Protein AF-A0A450YN34-F1 (afdb_monomer)

pLDDT: mean 85.98, std 14.17, range [35.97, 96.69]

Solvent-accessible surface area (backbone atoms only — not comparable to full-atom values): 6717 Å² total; per-residue (Å²): 133,88,78,84,73,96,64,97,79,49,73,40,57,53,44,74,77,40,44,70,66,50,45,75,78,42,55,91,76,58,47,71,70,57,53,51,47,52,54,32,40,62,23,44,50,29,54,90,60,60,29,59,49,78,47,57,43,90,94,40,71,85,54,68,47,78,46,44,32,71,52,76,33,77,82,32,66,71,46,28,48,54,53,52,53,51,55,50,52,53,51,48,54,53,52,51,52,52,51,53,50,53,48,52,56,51,54,67,71,65,60,81,130

InterPro domains:
  IPR026889 Transposase zinc-binding domain [PF14319] (14-102)

Mean predicted aligned error: 9.46 Å

Radius of gyration: 23.64 Å; Cα contacts (8 Å, |Δi|>4): 87; chains: 1; bounding box: 50×32×78 Å

Sequence (113 aa):
METIRKGHFTLKRIFEENWERFVSSHRSDITFSAAYNVWKVMNCREPNGLGYTTFACPDHPDQITHIPRSCKSRFCPVCANLFISRSALQMIQVLTALYYRKIMVHWSGAKPR

Nearest PDB structures (foldseek):
  6afy-assembly1_B  TM=2.301E-01  e=3.204E+00  Vigna radiata var. radiata
  6afz-assembly1_B  TM=2.312E-01  e=3.905E+00  Vigna radiata var. radiata

Organism: NCBI:txid2126332

Foldseek 3Di:
DDDDDDDPDFLLVVCVVCVVVVCVVQVVPDDPVNVVLNQLLVCAFPCVRQHWDWDADPVGNVDIDTGRHGSCHCPGPVNVVVVVVVVVVVVVVVVVVVVVVVVVVVVVVPDDD

Structure (mmCIF, N/CA/C/O backbone):
data_AF-A0A450YN34-F1
#
_entry.id   AF-A0A450YN34-F1
#
loop_
_atom_site.group_PDB
_atom_site.id
_atom_site.type_symbol
_atom_site.label_atom_id
_atom_site.label_alt_id
_atom_site.label_comp_id
_atom_site.label_asym_id
_atom_site.label_entity_id
_atom_site.label_seq_id
_atom_site.pdbx_PDB_ins_code
_atom_site.Cartn_x
_atom_site.Cartn_y
_atom_site.Cartn_z
_atom_site.occupancy
_atom_site.B_iso_or_equiv
_atom_site.auth_seq_id
_atom_site.auth_comp_id
_atom_site.auth_asym_id
_atom_site.auth_atom_id
_atom_site.pdbx_PDB_model_num
ATOM 1 N N . MET A 1 1 ? 13.265 20.146 -18.482 1.00 35.97 1 MET A N 1
ATOM 2 C CA . MET A 1 1 ? 12.994 19.821 -17.066 1.00 35.97 1 MET A CA 1
ATOM 3 C C . MET A 1 1 ? 11.593 20.306 -16.752 1.00 35.97 1 MET A C 1
ATOM 5 O O . MET A 1 1 ? 11.380 21.511 -16.741 1.00 35.97 1 MET A O 1
ATOM 9 N N . GLU A 1 2 ? 10.631 19.398 -16.609 1.00 47.44 2 GLU A N 1
ATOM 10 C CA . GLU A 1 2 ? 9.263 19.775 -16.243 1.00 47.44 2 GLU A CA 1
ATOM 11 C C . GLU A 1 2 ? 9.232 20.235 -14.783 1.00 47.44 2 GLU A C 1
ATOM 13 O O . GLU A 1 2 ? 9.730 19.564 -13.878 1.00 47.44 2 GLU A O 1
ATOM 18 N N . THR A 1 3 ? 8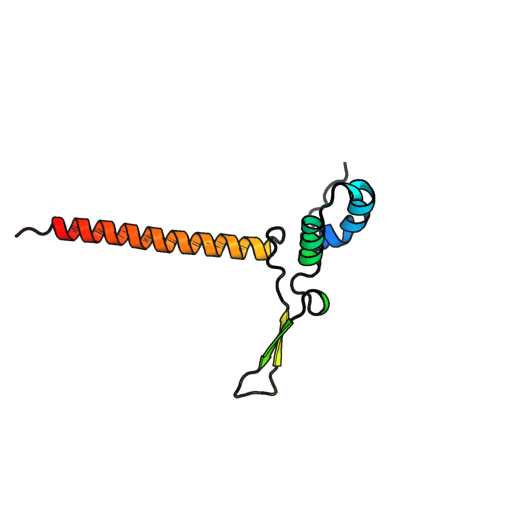.696 21.431 -14.566 1.00 49.03 3 THR A N 1
ATOM 19 C CA . THR A 1 3 ? 8.535 22.039 -13.252 1.00 49.03 3 THR A CA 1
ATOM 20 C C . THR A 1 3 ? 7.445 21.297 -12.482 1.00 49.03 3 THR A C 1
ATOM 22 O O . THR A 1 3 ? 6.274 21.304 -12.860 1.00 49.03 3 THR A O 1
ATOM 25 N N . ILE A 1 4 ? 7.821 20.647 -11.377 1.00 58.97 4 ILE A N 1
ATOM 26 C CA . ILE A 1 4 ? 6.876 19.970 -10.482 1.00 58.97 4 ILE A CA 1
ATOM 27 C C . ILE A 1 4 ? 5.974 21.041 -9.850 1.00 58.97 4 ILE A C 1
ATOM 29 O O . ILE A 1 4 ? 6.367 21.744 -8.917 1.00 58.97 4 ILE A O 1
ATOM 33 N N . ARG A 1 5 ? 4.757 21.199 -10.379 1.00 56.97 5 ARG A N 1
ATOM 34 C CA . ARG A 1 5 ? 3.715 22.059 -9.799 1.00 56.97 5 ARG A CA 1
ATOM 35 C C . ARG A 1 5 ? 3.417 21.587 -8.374 1.00 56.97 5 ARG A C 1
ATOM 37 O O . ARG A 1 5 ? 3.111 20.419 -8.199 1.00 56.97 5 ARG A O 1
ATOM 44 N N . LYS A 1 6 ? 3.461 22.458 -7.358 1.00 54.09 6 LYS A N 1
ATOM 45 C CA . LYS A 1 6 ? 3.080 22.119 -5.968 1.00 54.09 6 LYS A CA 1
ATOM 46 C C . LYS A 1 6 ? 1.579 21.792 -5.876 1.00 54.09 6 LYS A C 1
ATOM 48 O O . LYS A 1 6 ? 0.762 22.680 -5.667 1.00 54.09 6 LYS A O 1
ATOM 53 N N . GLY A 1 7 ? 1.224 20.521 -6.034 1.00 63.97 7 GLY A N 1
ATOM 54 C CA . GLY A 1 7 ? -0.085 19.959 -5.696 1.00 63.97 7 GLY A CA 1
ATOM 55 C C . GLY A 1 7 ? 0.018 18.944 -4.554 1.00 63.97 7 GLY A C 1
ATOM 56 O O . GLY A 1 7 ? 1.111 18.524 -4.180 1.00 63.97 7 GLY A O 1
ATOM 57 N N . HIS A 1 8 ? -1.120 18.516 -4.001 1.00 67.81 8 HIS A N 1
ATOM 58 C CA . HIS A 1 8 ? -1.161 17.367 -3.092 1.00 67.81 8 HIS A CA 1
ATOM 59 C C . HIS A 1 8 ? -0.936 16.089 -3.916 1.00 67.81 8 HIS A C 1
ATOM 61 O O . HIS A 1 8 ? -1.852 15.612 -4.589 1.00 67.81 8 HIS A O 1
ATOM 67 N N . PHE A 1 9 ? 0.298 15.581 -3.936 1.00 79.50 9 PHE A N 1
ATOM 68 C CA . PHE A 1 9 ? 0.645 14.327 -4.607 1.00 79.50 9 PHE A CA 1
ATOM 69 C C . PHE A 1 9 ? 0.592 13.177 -3.611 1.00 79.50 9 PHE A C 1
ATOM 71 O O . PHE A 1 9 ? 1.201 13.234 -2.544 1.00 79.50 9 PHE A O 1
ATOM 78 N N . THR A 1 10 ? -0.105 12.107 -3.979 1.00 87.69 10 THR A N 1
ATOM 79 C CA . THR A 1 10 ? 0.003 10.824 -3.288 1.00 87.69 10 THR A CA 1
ATOM 80 C C . THR A 1 10 ? 0.844 9.887 -4.139 1.00 87.69 10 THR A C 1
ATOM 82 O O . THR A 1 10 ? 0.818 9.954 -5.367 1.00 87.69 10 THR A O 1
ATOM 85 N N . LEU A 1 11 ? 1.574 8.974 -3.497 1.00 89.75 11 LEU A N 1
ATOM 86 C CA . LEU A 1 11 ? 2.330 7.961 -4.234 1.00 89.75 11 LEU A CA 1
ATOM 87 C C . LEU A 1 11 ? 1.410 7.072 -5.088 1.00 89.75 11 LEU A C 1
ATOM 89 O O . LEU A 1 11 ? 1.794 6.650 -6.171 1.00 89.75 11 LEU A O 1
ATOM 93 N N . LYS A 1 12 ? 0.177 6.842 -4.615 1.00 91.44 12 LYS A N 1
ATOM 94 C CA . LYS A 1 12 ? -0.878 6.173 -5.378 1.00 91.44 12 LYS A CA 1
ATOM 95 C C . LYS A 1 12 ? -1.112 6.875 -6.721 1.00 91.44 12 LYS A C 1
ATOM 97 O O . LYS A 1 12 ? -0.949 6.228 -7.746 1.00 91.44 12 LYS A O 1
ATOM 102 N N . ARG A 1 13 ? -1.365 8.191 -6.708 1.00 91.75 13 ARG A N 1
ATOM 103 C CA . ARG A 1 13 ? -1.598 8.968 -7.933 1.00 91.75 13 ARG A CA 1
ATOM 104 C C . ARG A 1 13 ? -0.393 8.946 -8.875 1.00 91.75 13 ARG A C 1
ATOM 106 O O . ARG A 1 13 ? -0.553 8.766 -10.072 1.00 91.75 13 ARG A O 1
ATOM 113 N N . ILE A 1 14 ? 0.820 9.070 -8.330 1.00 93.25 14 ILE A N 1
ATOM 114 C CA . ILE A 1 14 ? 2.052 9.005 -9.132 1.00 93.25 14 ILE A CA 1
ATOM 115 C C . ILE A 1 14 ? 2.148 7.665 -9.871 1.00 93.25 14 ILE A C 1
ATOM 117 O O . ILE A 1 14 ? 2.476 7.652 -11.056 1.00 93.25 14 ILE A O 1
ATOM 121 N N . PHE A 1 15 ? 1.857 6.545 -9.203 1.00 94.12 15 PHE A N 1
ATOM 122 C CA . PHE A 1 15 ? 1.859 5.244 -9.868 1.00 94.12 15 PHE A CA 1
ATOM 123 C C . PHE A 1 15 ? 0.722 5.113 -10.884 1.00 94.12 15 PHE A C 1
ATOM 125 O O . PHE A 1 15 ? 0.992 4.700 -12.004 1.00 94.12 15 PHE A O 1
ATOM 132 N N . GLU A 1 16 ? -0.501 5.526 -10.554 1.00 93.00 16 GLU A N 1
ATOM 133 C CA . GLU A 1 16 ? -1.636 5.473 -11.489 1.00 93.00 16 GLU A CA 1
ATOM 134 C C . GLU A 1 16 ? -1.358 6.239 -12.792 1.00 93.00 16 GLU A C 1
ATOM 136 O O . GLU A 1 16 ? -1.675 5.752 -13.873 1.00 93.00 16 GLU A O 1
ATOM 141 N N . GLU A 1 17 ? -0.713 7.404 -12.706 1.00 95.06 17 GLU A N 1
ATOM 142 C CA . GLU A 1 17 ? -0.430 8.258 -13.866 1.00 95.06 17 GLU A CA 1
ATOM 143 C C . GLU A 1 17 ? 0.778 7.791 -14.701 1.00 95.06 17 GLU A C 1
ATOM 145 O O . GLU A 1 17 ? 0.848 8.084 -15.893 1.00 95.06 17 GLU A O 1
ATOM 150 N N . ASN A 1 18 ? 1.752 7.095 -14.101 1.00 94.94 18 ASN A N 1
ATOM 151 C CA . ASN A 1 18 ? 3.066 6.886 -14.730 1.00 94.94 18 ASN A CA 1
ATOM 152 C C . ASN A 1 18 ? 3.475 5.414 -14.888 1.00 94.94 18 ASN A C 1
ATOM 154 O O . ASN A 1 18 ? 4.423 5.130 -15.626 1.00 94.94 18 ASN A O 1
ATOM 158 N N . TRP A 1 19 ? 2.809 4.476 -14.207 1.00 95.38 19 TRP A N 1
ATOM 159 C CA . TRP A 1 19 ? 3.267 3.088 -14.113 1.00 95.38 19 TRP A CA 1
ATOM 160 C C . TRP A 1 19 ? 3.330 2.382 -15.468 1.00 95.38 19 TRP A C 1
ATOM 162 O O . TRP A 1 19 ? 4.363 1.805 -15.793 1.00 95.38 19 TRP A O 1
ATOM 172 N N . GLU A 1 20 ? 2.293 2.495 -16.297 1.00 95.81 20 GLU A N 1
ATOM 173 C CA . GLU A 1 20 ? 2.267 1.852 -17.621 1.00 95.81 20 GLU A CA 1
ATOM 174 C C . GLU A 1 20 ? 3.395 2.356 -18.531 1.00 95.81 20 GLU A C 1
ATOM 176 O O . GLU A 1 20 ? 4.113 1.571 -19.157 1.00 95.81 20 GLU A O 1
ATOM 181 N N . ARG A 1 21 ? 3.635 3.675 -18.534 1.00 96.69 21 ARG A N 1
ATOM 182 C CA . ARG A 1 21 ? 4.757 4.271 -19.269 1.00 96.69 21 ARG A CA 1
ATOM 183 C C . ARG A 1 21 ? 6.090 3.733 -18.753 1.00 96.69 21 ARG A C 1
ATOM 185 O O . ARG A 1 21 ? 6.942 3.357 -19.555 1.00 96.69 21 ARG A O 1
ATOM 192 N N . PHE A 1 22 ? 6.267 3.658 -17.437 1.00 95.12 22 PHE A N 1
ATOM 193 C CA . PHE A 1 22 ? 7.487 3.133 -16.828 1.00 95.12 22 PHE A CA 1
ATOM 194 C C . PHE A 1 22 ? 7.733 1.661 -17.196 1.00 95.12 22 PHE A C 1
ATOM 196 O O . PHE A 1 22 ? 8.840 1.319 -17.619 1.00 95.12 22 PHE A O 1
ATOM 203 N N . VAL A 1 23 ? 6.698 0.816 -17.111 1.00 95.94 23 VAL A N 1
ATOM 204 C CA . VAL A 1 23 ? 6.755 -0.610 -17.475 1.00 95.94 23 VAL A CA 1
ATOM 205 C C . VAL A 1 23 ? 7.115 -0.789 -18.945 1.00 95.94 23 VAL A C 1
ATOM 207 O O . VAL A 1 23 ? 7.937 -1.648 -19.257 1.00 95.94 23 VAL A O 1
ATOM 210 N N . SER A 1 24 ? 6.568 0.037 -19.842 1.00 95.62 24 SER A N 1
ATOM 211 C CA . SER A 1 24 ? 6.861 -0.056 -21.279 1.00 95.62 24 SER A CA 1
ATOM 212 C C . SER A 1 24 ? 8.350 0.122 -21.608 1.00 95.62 24 SER A C 1
ATOM 214 O O . SER A 1 24 ? 8.849 -0.513 -22.532 1.00 95.62 24 SER A O 1
ATOM 216 N N . SER A 1 25 ? 9.069 0.945 -20.836 1.00 95.75 25 SER A N 1
ATOM 217 C CA . SER A 1 25 ? 10.487 1.249 -21.072 1.00 95.75 25 SER A CA 1
ATOM 218 C C . SER A 1 25 ? 11.460 0.387 -20.256 1.00 95.75 25 SER A C 1
ATOM 220 O O . SER A 1 25 ? 12.621 0.297 -20.632 1.00 95.75 25 SER A O 1
ATOM 222 N N . HIS A 1 26 ? 11.011 -0.252 -19.168 1.00 94.19 26 HIS A N 1
ATOM 223 C CA . HIS A 1 26 ? 11.891 -0.947 -18.206 1.00 94.19 26 HIS A CA 1
ATOM 224 C C . HIS A 1 26 ? 11.419 -2.365 -17.862 1.00 94.19 26 HIS A C 1
ATOM 226 O O . HIS A 1 26 ? 11.723 -2.893 -16.794 1.00 94.19 26 HIS A O 1
ATOM 232 N N . ARG A 1 27 ? 10.626 -2.997 -18.735 1.00 92.31 27 ARG A N 1
ATOM 233 C CA . ARG A 1 27 ? 9.961 -4.276 -18.436 1.00 92.31 27 ARG A CA 1
ATOM 234 C C . ARG A 1 27 ? 10.916 -5.373 -17.950 1.00 92.31 27 ARG A C 1
ATOM 236 O O . ARG A 1 27 ? 10.530 -6.139 -17.072 1.00 92.31 27 ARG A O 1
ATOM 243 N N . SER A 1 28 ? 12.127 -5.453 -18.505 1.00 93.94 28 SER A N 1
ATOM 244 C CA . SER A 1 28 ? 13.155 -6.438 -18.125 1.00 93.94 28 SER A CA 1
ATOM 245 C C . SER A 1 28 ? 13.682 -6.255 -16.704 1.00 93.94 28 SER A C 1
ATOM 247 O O . SER A 1 28 ? 14.100 -7.225 -16.077 1.00 93.94 28 SER A O 1
ATOM 249 N N . ASP A 1 29 ? 13.633 -5.029 -16.189 1.00 94.75 29 ASP A N 1
ATOM 250 C CA . ASP A 1 29 ? 14.267 -4.650 -14.925 1.00 94.75 29 ASP A CA 1
ATOM 251 C C . ASP A 1 29 ? 13.272 -4.733 -13.756 1.00 94.75 29 ASP A C 1
ATOM 253 O O . ASP A 1 29 ? 13.641 -4.705 -12.577 1.00 94.75 29 ASP A O 1
ATOM 257 N N . ILE A 1 30 ? 11.978 -4.853 -14.071 1.00 94.81 30 ILE A N 1
ATOM 258 C CA . ILE A 1 30 ? 10.903 -4.897 -13.087 1.00 94.81 30 ILE A CA 1
ATOM 259 C C . ILE A 1 30 ? 10.684 -6.334 -12.632 1.00 94.81 30 ILE A C 1
ATOM 261 O O . ILE A 1 30 ? 10.069 -7.163 -13.299 1.00 94.81 30 ILE A O 1
ATOM 265 N N . THR A 1 31 ? 11.125 -6.607 -11.410 1.00 95.56 31 THR A N 1
ATOM 266 C CA . THR A 1 31 ? 10.795 -7.859 -10.730 1.00 95.56 31 THR A CA 1
ATOM 267 C C . THR A 1 31 ? 9.304 -7.938 -10.390 1.00 95.56 31 THR A C 1
ATOM 269 O O . THR A 1 31 ? 8.645 -6.929 -10.113 1.00 95.56 31 THR A O 1
ATOM 272 N N . PHE A 1 32 ? 8.777 -9.163 -10.302 1.00 94.19 32 PHE A N 1
ATOM 273 C CA . PHE A 1 32 ? 7.404 -9.405 -9.845 1.00 94.19 32 PHE A CA 1
ATOM 274 C C . PHE A 1 32 ? 7.119 -8.752 -8.485 1.00 94.19 32 PHE A C 1
ATOM 276 O O . PHE A 1 32 ? 6.052 -8.181 -8.277 1.00 94.19 32 PHE A O 1
ATOM 283 N N . SER A 1 33 ? 8.078 -8.792 -7.555 1.00 93.88 33 SER A N 1
ATOM 284 C CA . SER A 1 33 ? 7.904 -8.212 -6.221 1.00 93.88 33 SER A CA 1
ATOM 285 C C . SER A 1 33 ? 7.748 -6.689 -6.274 1.00 93.88 33 SER A C 1
ATOM 287 O O . SER A 1 33 ? 6.916 -6.141 -5.546 1.00 93.88 33 SER A O 1
ATOM 289 N N . ALA A 1 34 ? 8.488 -5.998 -7.144 1.00 93.31 34 ALA A N 1
ATOM 290 C CA . ALA A 1 34 ? 8.338 -4.563 -7.360 1.00 93.31 34 ALA A CA 1
ATOM 291 C C . ALA A 1 34 ? 6.965 -4.244 -7.968 1.00 93.31 34 ALA A C 1
ATOM 293 O O . ALA A 1 34 ? 6.219 -3.449 -7.391 1.00 93.31 34 ALA A O 1
ATOM 294 N N . ALA A 1 35 ? 6.591 -4.936 -9.051 1.00 95.00 35 ALA A N 1
ATOM 295 C CA . ALA A 1 35 ? 5.295 -4.757 -9.707 1.00 95.00 35 ALA A CA 1
ATOM 296 C C . ALA A 1 35 ? 4.120 -5.011 -8.751 1.00 95.00 35 ALA A C 1
ATOM 298 O O . ALA A 1 35 ? 3.200 -4.199 -8.648 1.00 95.00 35 ALA A O 1
ATOM 299 N N . TYR A 1 36 ? 4.184 -6.089 -7.968 1.00 94.81 36 TYR A N 1
ATOM 300 C CA . TYR A 1 36 ? 3.158 -6.415 -6.985 1.00 94.81 36 TYR A CA 1
ATOM 301 C C . TYR A 1 36 ? 3.073 -5.372 -5.863 1.00 94.81 36 TYR A C 1
ATOM 303 O O . TYR A 1 36 ? 1.982 -5.037 -5.399 1.00 94.81 36 TYR A O 1
ATOM 311 N N . ASN A 1 37 ? 4.202 -4.813 -5.417 1.00 94.38 37 ASN A N 1
ATOM 312 C CA . ASN A 1 37 ? 4.177 -3.737 -4.427 1.00 94.38 37 ASN A CA 1
ATOM 313 C C . ASN A 1 37 ? 3.563 -2.449 -4.981 1.00 94.38 37 ASN A C 1
ATOM 315 O O . ASN A 1 37 ? 2.823 -1.799 -4.242 1.00 94.38 37 ASN A O 1
ATOM 319 N N . VAL A 1 38 ? 3.818 -2.106 -6.244 1.00 95.00 38 VAL A N 1
ATOM 320 C CA . VAL A 1 38 ? 3.183 -0.955 -6.902 1.00 95.00 38 VAL A CA 1
ATOM 321 C C . VAL A 1 38 ? 1.679 -1.179 -7.047 1.00 95.00 38 VAL A C 1
ATOM 323 O O . VAL A 1 38 ? 0.897 -0.344 -6.589 1.00 95.00 38 VAL A O 1
ATOM 326 N N . TRP A 1 39 ? 1.261 -2.351 -7.534 1.00 95.38 39 TRP A N 1
ATOM 327 C CA . TRP A 1 39 ? -0.153 -2.734 -7.602 1.00 95.38 39 TRP A CA 1
ATOM 328 C C . TRP A 1 39 ? -0.848 -2.629 -6.237 1.00 95.38 39 TRP A C 1
ATOM 330 O O . TRP A 1 39 ? -1.912 -2.021 -6.115 1.00 95.38 39 TRP A O 1
ATOM 340 N N . LYS A 1 40 ? -0.214 -3.136 -5.174 1.00 95.56 40 LYS A N 1
ATOM 341 C CA . LYS A 1 40 ? -0.716 -3.018 -3.799 1.00 95.56 40 LYS A CA 1
ATOM 342 C C . LYS A 1 40 ? -0.873 -1.564 -3.347 1.00 95.56 40 LYS A C 1
ATOM 344 O O . LYS A 1 40 ? -1.838 -1.259 -2.651 1.00 95.56 40 LYS A O 1
ATOM 349 N N . VAL A 1 41 ? 0.066 -0.677 -3.684 1.00 95.31 41 VAL A N 1
ATOM 350 C CA . VAL A 1 41 ? -0.017 0.753 -3.329 1.00 95.31 41 VAL A CA 1
ATOM 351 C C . VAL A 1 41 ? -1.187 1.421 -4.051 1.00 95.31 41 VAL A C 1
ATOM 353 O O . VAL A 1 41 ? -1.939 2.146 -3.400 1.00 95.31 41 VAL A O 1
ATOM 356 N N . MET A 1 42 ? -1.383 1.133 -5.341 1.00 94.56 42 MET A N 1
ATOM 357 C CA . MET A 1 42 ? -2.518 1.654 -6.118 1.00 94.56 42 MET A CA 1
ATOM 358 C C . MET A 1 42 ? -3.868 1.174 -5.557 1.00 94.56 42 MET A C 1
ATOM 360 O O . MET A 1 42 ? -4.821 1.940 -5.461 1.00 94.56 42 MET A O 1
ATOM 364 N N . ASN A 1 43 ? -3.922 -0.062 -5.057 1.00 95.06 43 ASN A N 1
ATOM 365 C CA . ASN A 1 43 ? -5.131 -0.667 -4.487 1.00 95.06 43 ASN A CA 1
ATOM 366 C C . ASN A 1 43 ? -5.262 -0.494 -2.959 1.00 95.06 43 ASN A C 1
ATOM 368 O O . ASN A 1 43 ? -6.098 -1.132 -2.314 1.00 95.06 43 ASN A O 1
ATOM 372 N N . CYS A 1 44 ? -4.431 0.343 -2.333 1.00 94.62 44 CYS A N 1
ATOM 373 C CA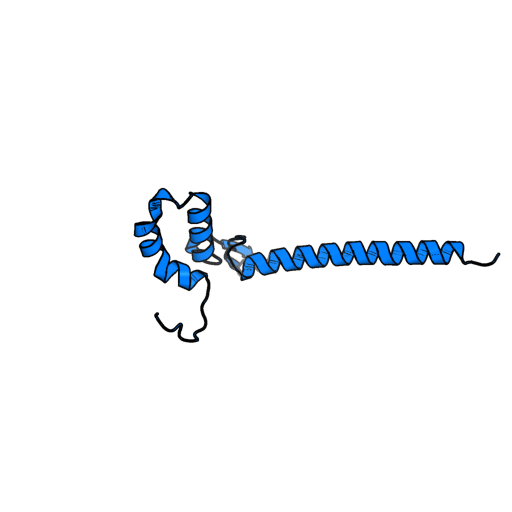 . CYS A 1 44 ? -4.444 0.512 -0.883 1.00 94.62 44 CYS A CA 1
ATOM 374 C C . CYS A 1 44 ? -5.745 1.170 -0.405 1.00 94.62 44 CYS A C 1
ATOM 376 O O . CYS A 1 44 ? -6.018 2.307 -0.776 1.00 94.62 44 CYS A O 1
ATOM 378 N N . ARG A 1 45 ? -6.478 0.497 0.498 1.00 92.50 45 ARG A N 1
ATOM 379 C CA . 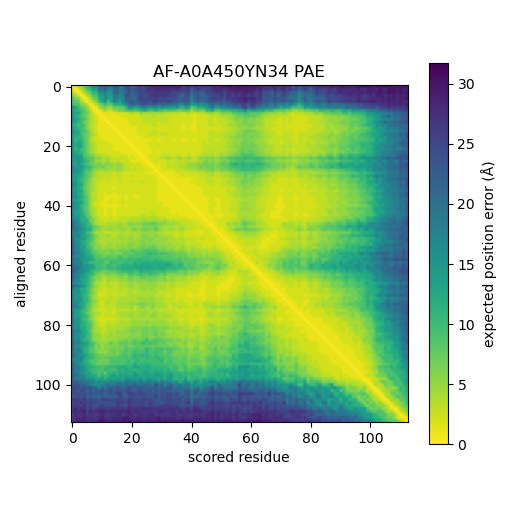ARG A 1 45 ? -7.799 0.918 1.004 1.00 92.50 45 ARG A CA 1
ATOM 380 C C . ARG A 1 45 ? -8.874 1.049 -0.082 1.00 92.50 45 ARG A C 1
ATOM 382 O O . ARG A 1 45 ? -9.883 1.702 0.150 1.00 92.50 45 ARG A O 1
ATOM 389 N N . GLU A 1 46 ? -8.691 0.374 -1.212 1.00 93.00 46 GLU A N 1
ATOM 390 C CA . GLU A 1 46 ? -9.728 0.250 -2.234 1.00 93.00 46 GLU A CA 1
ATOM 391 C C . GLU A 1 46 ? -10.571 -1.007 -1.985 1.00 93.00 46 GLU A C 1
ATOM 393 O O . GLU A 1 46 ? -10.011 -2.112 -2.020 1.00 93.00 46 GLU A O 1
ATOM 398 N N . PRO A 1 47 ? -11.897 -0.882 -1.759 1.00 89.44 47 PRO A N 1
ATOM 399 C CA . PRO A 1 47 ? -12.776 -2.022 -1.491 1.00 89.44 47 PRO A CA 1
ATOM 400 C C . PRO A 1 47 ? -12.726 -3.087 -2.588 1.00 89.44 47 PRO A C 1
ATOM 402 O O . PRO A 1 47 ? -12.682 -4.273 -2.283 1.00 89.44 47 PRO A O 1
ATOM 405 N N . ASN A 1 48 ? -12.669 -2.664 -3.852 1.00 91.12 48 ASN A N 1
ATOM 406 C CA . ASN A 1 48 ? -12.640 -3.563 -5.009 1.00 91.12 48 ASN A CA 1
ATOM 407 C C . ASN A 1 48 ? -11.226 -4.047 -5.362 1.00 91.12 48 ASN A C 1
ATOM 409 O O . ASN A 1 48 ? -11.075 -4.951 -6.176 1.00 91.12 48 ASN A O 1
ATOM 413 N N . GLY A 1 49 ? -10.192 -3.440 -4.774 1.00 91.94 49 GLY A N 1
ATOM 414 C CA . GLY A 1 49 ? -8.800 -3.766 -5.063 1.00 91.94 49 GLY A CA 1
ATOM 415 C C . GLY A 1 49 ? -8.274 -4.826 -4.109 1.00 91.94 49 GLY A C 1
ATOM 416 O O . GLY A 1 49 ? -8.179 -6.009 -4.428 1.00 91.94 49 GLY A O 1
ATOM 417 N N . LEU A 1 50 ? -7.947 -4.399 -2.890 1.00 93.25 50 LEU A N 1
ATOM 418 C CA . LEU A 1 50 ? -7.476 -5.314 -1.858 1.00 93.25 50 LEU A CA 1
ATOM 419 C C . LEU A 1 50 ? -8.617 -5.960 -1.087 1.00 93.25 50 LEU A C 1
ATOM 421 O O . LEU A 1 50 ? -8.318 -6.737 -0.196 1.00 93.25 50 LEU A O 1
ATOM 425 N N . GLY A 1 51 ? -9.890 -5.693 -1.368 1.00 94.56 51 GLY A N 1
ATOM 426 C CA . GLY A 1 51 ? -11.001 -6.203 -0.563 1.00 94.56 51 GLY A CA 1
ATOM 427 C C . GLY A 1 51 ? -11.203 -5.426 0.739 1.00 94.56 51 GLY A C 1
ATOM 428 O O . GLY A 1 51 ? -10.455 -4.506 1.086 1.00 94.56 51 GLY A O 1
ATOM 429 N N . TYR A 1 52 ? -12.195 -5.851 1.510 1.00 95.88 52 TYR A N 1
ATOM 430 C CA . TYR A 1 52 ? -12.557 -5.258 2.793 1.00 95.88 52 TYR A CA 1
ATOM 431 C C . TYR A 1 52 ? -12.899 -6.337 3.821 1.00 95.88 52 TYR A C 1
ATOM 433 O O . TYR A 1 52 ? -13.144 -7.493 3.480 1.00 95.88 52 TYR A O 1
ATOM 441 N N . THR A 1 53 ? -12.893 -5.950 5.091 1.00 94.69 53 THR A N 1
ATOM 442 C CA . THR A 1 53 ? -13.423 -6.756 6.192 1.00 94.69 53 THR A CA 1
ATOM 443 C C . THR A 1 53 ? -14.725 -6.131 6.668 1.00 94.69 53 THR A C 1
ATOM 445 O O . THR A 1 53 ?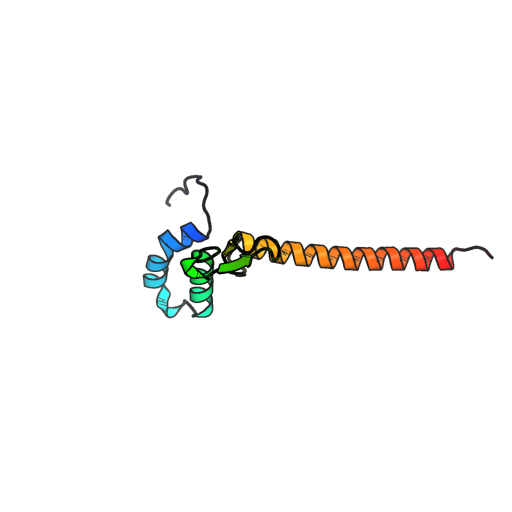 -14.804 -4.915 6.828 1.00 94.69 53 THR A O 1
ATOM 448 N N . THR A 1 54 ? -15.741 -6.961 6.866 1.00 95.00 54 THR A N 1
ATOM 449 C CA . THR A 1 54 ? -17.046 -6.560 7.390 1.00 95.00 54 THR A CA 1
ATOM 450 C C . THR A 1 54 ? -17.103 -6.786 8.886 1.00 95.00 54 THR A C 1
ATOM 452 O O . THR A 1 54 ? -16.735 -7.859 9.364 1.00 95.00 54 THR A O 1
ATOM 455 N N . PHE A 1 55 ? -17.602 -5.796 9.609 1.00 94.12 55 PHE A N 1
ATOM 456 C CA . PHE A 1 55 ? -17.880 -5.889 11.034 1.00 94.12 55 PHE A CA 1
ATOM 457 C C . PHE A 1 55 ? -19.349 -5.559 11.263 1.00 94.12 55 PHE A C 1
ATOM 459 O O . PHE A 1 55 ? -19.859 -4.619 10.661 1.00 94.12 55 PHE A O 1
ATOM 466 N N . ALA A 1 56 ? -20.007 -6.317 12.131 1.00 94.81 56 ALA A N 1
ATOM 467 C CA . ALA A 1 56 ? -21.351 -6.024 12.608 1.00 94.81 56 ALA A CA 1
ATOM 468 C C . ALA A 1 56 ? -21.327 -6.033 14.136 1.00 94.81 56 ALA A C 1
ATOM 470 O O . ALA A 1 56 ? -20.608 -6.833 14.745 1.00 94.81 56 ALA A O 1
ATOM 471 N N . CYS A 1 57 ? -22.073 -5.121 14.751 1.00 91.62 57 CYS A N 1
ATOM 472 C CA . CYS A 1 57 ? -22.253 -5.133 16.195 1.00 91.62 57 CYS A CA 1
ATOM 473 C C . CYS A 1 57 ? -23.154 -6.323 16.570 1.00 91.62 57 CYS A C 1
ATOM 475 O O . CYS A 1 57 ? -24.198 -6.485 15.940 1.00 91.62 57 CYS A O 1
ATOM 477 N N . PRO A 1 58 ? -22.807 -7.139 17.583 1.00 91.56 58 PRO A N 1
ATOM 478 C CA . PRO A 1 58 ? -23.674 -8.235 18.020 1.00 91.56 58 PRO A CA 1
ATOM 479 C C . PRO A 1 58 ? -25.076 -7.770 18.435 1.00 91.56 58 PRO A C 1
ATOM 481 O O . PRO A 1 58 ? -26.052 -8.456 18.150 1.00 91.56 58 PRO A O 1
ATOM 484 N N . ASP A 1 59 ? -25.169 -6.588 19.050 1.00 94.94 59 ASP A N 1
ATOM 485 C CA . ASP A 1 59 ? -26.430 -6.001 19.522 1.00 94.94 59 ASP A CA 1
ATOM 486 C C . ASP A 1 59 ? -27.199 -5.254 18.415 1.00 94.94 59 ASP A C 1
ATOM 488 O O . ASP A 1 59 ? -28.384 -4.972 18.566 1.00 94.94 59 ASP A O 1
ATOM 492 N N . HIS A 1 60 ? -26.534 -4.945 17.294 1.00 91.38 60 HIS A N 1
ATOM 493 C CA . HIS A 1 60 ? -27.104 -4.226 16.146 1.00 91.38 60 HIS A CA 1
ATOM 494 C C . HIS A 1 60 ? -26.660 -4.909 14.839 1.00 91.38 60 HIS A C 1
ATOM 496 O O . HIS A 1 60 ? -25.773 -4.406 14.137 1.00 91.38 60 HIS A O 1
ATOM 502 N N . PRO A 1 61 ? -27.207 -6.099 14.526 1.00 87.06 61 PRO A N 1
ATOM 503 C CA . PRO A 1 61 ? -26.760 -6.915 13.393 1.00 87.06 61 PRO A CA 1
ATOM 504 C C . PRO A 1 61 ? -27.028 -6.266 12.026 1.00 87.06 61 PRO A C 1
ATOM 506 O O . PRO A 1 61 ? -26.409 -6.637 11.030 1.00 87.06 61 PRO A O 1
ATOM 509 N N . ASP A 1 62 ? -27.924 -5.286 11.977 1.00 91.94 62 ASP A N 1
ATOM 510 C CA . ASP A 1 62 ? -28.232 -4.452 10.817 1.00 91.94 62 ASP A CA 1
ATOM 511 C C . ASP A 1 62 ? -27.173 -3.364 10.556 1.00 91.94 62 ASP A C 1
ATOM 513 O O . ASP A 1 62 ? -27.038 -2.882 9.429 1.00 91.94 62 ASP A O 1
ATOM 517 N N . GLN A 1 63 ? -26.364 -3.007 11.557 1.00 91.94 63 GLN A N 1
ATOM 518 C CA . GLN A 1 63 ? -25.310 -2.001 11.424 1.00 91.94 63 GLN A CA 1
ATOM 519 C C . GLN A 1 63 ? -23.989 -2.637 10.980 1.00 91.94 63 GLN A C 1
ATOM 521 O O . GLN A 1 63 ? -23.116 -2.973 11.786 1.00 91.94 63 GLN A O 1
ATOM 526 N N . ILE A 1 64 ? -23.831 -2.780 9.664 1.00 93.25 64 ILE A N 1
ATOM 527 C CA . ILE A 1 64 ? -22.636 -3.365 9.045 1.00 93.25 64 ILE A CA 1
ATOM 528 C C . ILE A 1 64 ? -21.653 -2.265 8.630 1.00 93.25 64 ILE A C 1
ATOM 530 O O . ILE A 1 64 ? -21.971 -1.374 7.845 1.00 93.25 64 ILE A O 1
ATOM 534 N N . THR A 1 65 ? -20.415 -2.357 9.115 1.00 93.94 65 THR A N 1
ATOM 535 C CA . THR A 1 65 ? -19.305 -1.486 8.716 1.00 93.94 65 THR A CA 1
ATOM 536 C C . THR A 1 65 ? -18.315 -2.236 7.829 1.00 93.94 65 THR A C 1
ATOM 538 O O . THR A 1 65 ? -17.775 -3.277 8.210 1.00 93.94 65 THR A O 1
ATOM 541 N N . HIS A 1 66 ? -18.016 -1.671 6.660 1.00 93.75 66 HIS A N 1
ATOM 542 C CA . HIS A 1 66 ? -17.009 -2.187 5.735 1.00 93.75 66 HIS A CA 1
ATOM 543 C C . HIS A 1 66 ? -15.690 -1.433 5.912 1.00 93.75 66 HIS A C 1
ATOM 545 O O . HIS A 1 66 ? -15.627 -0.223 5.705 1.00 93.75 66 HIS A O 1
ATOM 551 N N . ILE A 1 67 ? -14.620 -2.148 6.256 1.00 94.50 67 ILE A N 1
ATOM 552 C CA . ILE A 1 67 ? -13.283 -1.575 6.432 1.00 94.50 67 ILE A CA 1
ATOM 553 C C . ILE A 1 67 ? -12.365 -2.060 5.303 1.00 94.50 67 ILE A C 1
ATOM 555 O O . ILE A 1 67 ? -11.965 -3.230 5.297 1.00 94.50 67 ILE A O 1
ATOM 559 N N . PRO A 1 68 ? -11.996 -1.191 4.343 1.00 95.38 68 PRO A N 1
ATOM 560 C CA . PRO A 1 68 ? -11.093 -1.553 3.256 1.00 95.38 68 PRO A CA 1
ATOM 561 C C . PRO A 1 68 ? -9.703 -1.948 3.760 1.00 95.38 68 PRO A C 1
ATOM 563 O O . PRO A 1 68 ? -9.128 -1.308 4.649 1.00 95.38 68 PRO A O 1
ATOM 566 N N . ARG A 1 69 ? -9.121 -2.994 3.164 1.00 95.12 69 ARG A N 1
ATOM 5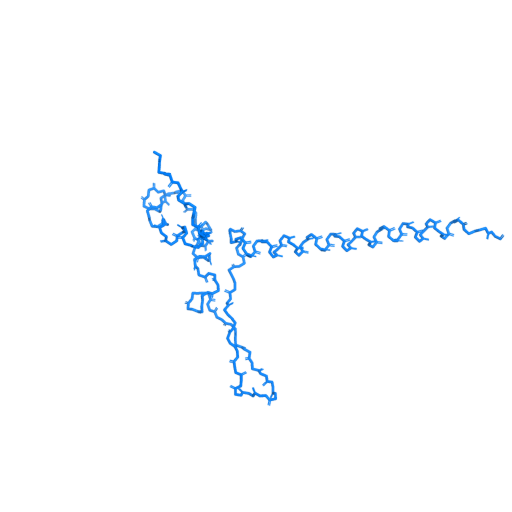67 C C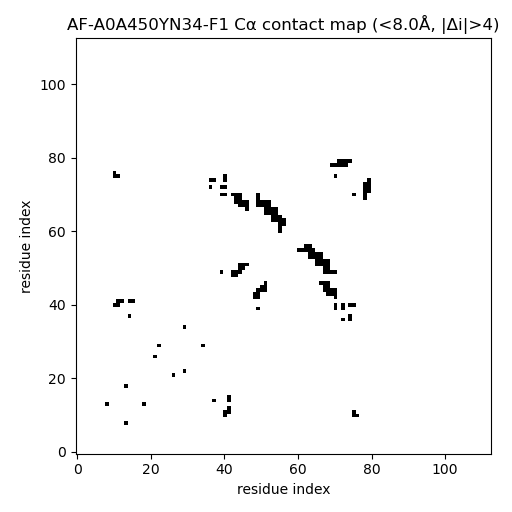A . ARG A 1 69 ? -7.810 -3.503 3.581 1.00 95.12 69 ARG A CA 1
ATOM 568 C C . ARG A 1 69 ? -6.691 -2.551 3.153 1.00 95.12 69 ARG A C 1
ATOM 570 O O . ARG A 1 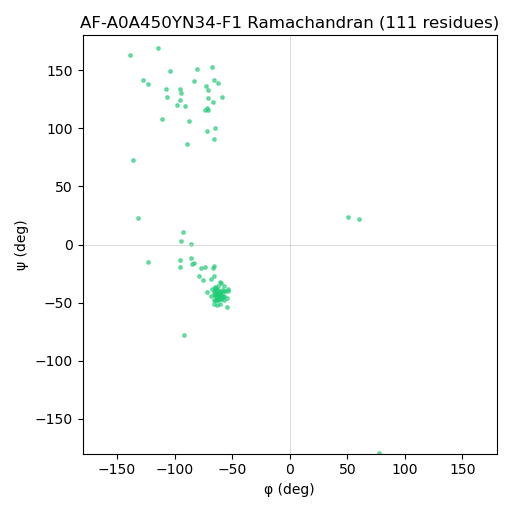69 ? -6.640 -2.053 2.029 1.00 95.12 69 ARG A O 1
ATOM 577 N N . SER A 1 70 ? -5.748 -2.308 4.062 1.00 94.31 70 SER A N 1
ATOM 578 C CA . SER A 1 70 ? -4.525 -1.564 3.755 1.00 94.31 70 SER A CA 1
ATOM 579 C C . SER A 1 70 ? -3.491 -2.457 3.066 1.00 94.31 70 SER A C 1
ATOM 581 O O . SER A 1 70 ? -3.425 -3.665 3.298 1.00 94.31 70 SER A O 1
ATOM 583 N N . CYS A 1 71 ? -2.642 -1.855 2.234 1.00 94.19 71 CYS A N 1
ATOM 584 C CA . CYS A 1 71 ? -1.685 -2.595 1.413 1.00 94.19 71 CYS A CA 1
ATOM 585 C C . CYS A 1 71 ? -0.488 -3.176 2.175 1.00 94.19 71 CYS A C 1
ATOM 587 O O . CYS A 1 71 ? 0.196 -4.063 1.657 1.00 94.19 71 CYS A O 1
ATOM 589 N N . LYS A 1 72 ? -0.205 -2.650 3.378 1.00 91.38 72 LYS A N 1
ATOM 590 C CA . LYS A 1 72 ? 0.931 -3.037 4.238 1.00 91.38 72 LYS A CA 1
ATOM 591 C C . LYS A 1 72 ? 2.284 -3.032 3.501 1.00 91.38 72 LYS A C 1
ATOM 593 O O . LYS A 1 72 ? 3.218 -3.723 3.892 1.00 91.38 72 LYS A O 1
ATOM 598 N N . SER A 1 73 ? 2.391 -2.264 2.414 1.00 90.88 73 SER A N 1
ATOM 599 C CA . SER A 1 73 ? 3.621 -2.106 1.639 1.00 90.88 73 SER A CA 1
ATOM 600 C C . SER A 1 73 ? 4.515 -1.048 2.280 1.00 90.88 73 SER A C 1
ATOM 602 O O . SER A 1 73 ? 4.020 -0.001 2.696 1.00 90.88 73 SER A O 1
ATOM 604 N N . ARG A 1 74 ? 5.834 -1.286 2.288 1.00 85.88 74 ARG A N 1
ATOM 605 C CA . ARG A 1 74 ? 6.837 -0.289 2.706 1.00 85.88 74 ARG A CA 1
ATOM 606 C C . ARG A 1 74 ? 6.920 0.906 1.754 1.00 85.88 74 ARG A C 1
ATOM 608 O O . ARG A 1 74 ? 7.404 1.953 2.153 1.00 85.88 74 ARG A O 1
ATOM 615 N N . PHE A 1 75 ? 6.440 0.762 0.517 1.00 87.75 75 PHE A N 1
ATOM 616 C CA . PHE A 1 75 ? 6.374 1.878 -0.428 1.00 87.75 75 PHE A CA 1
ATOM 617 C C . PHE A 1 75 ? 5.229 2.833 -0.097 1.00 87.75 75 PHE A C 1
ATOM 619 O O . PHE A 1 75 ? 5.346 4.023 -0.342 1.00 87.75 75 PHE A O 1
ATOM 626 N N . CYS A 1 76 ? 4.129 2.349 0.487 1.00 91.94 76 CYS A N 1
ATOM 627 C CA . CYS A 1 76 ? 3.012 3.211 0.860 1.00 91.94 76 CYS A CA 1
ATOM 628 C C . CYS A 1 76 ? 3.403 4.084 2.063 1.00 91.94 76 CYS A C 1
ATOM 630 O O . CYS A 1 76 ? 3.591 3.524 3.145 1.00 91.94 76 CYS A O 1
ATOM 632 N N . PRO A 1 77 ? 3.432 5.425 1.944 1.00 88.56 77 PRO A N 1
ATOM 633 C CA . PRO A 1 77 ? 3.860 6.294 3.042 1.00 88.56 77 PRO A CA 1
ATOM 634 C C . PRO A 1 77 ? 3.009 6.119 4.304 1.00 88.56 77 PRO A C 1
ATOM 636 O O . PRO A 1 77 ? 3.535 6.052 5.408 1.00 88.56 77 PRO A O 1
ATOM 639 N N . VAL A 1 78 ? 1.692 5.950 4.141 1.00 88.62 78 VAL A N 1
ATOM 640 C CA . VAL A 1 78 ? 0.758 5.751 5.261 1.00 88.62 78 VAL A CA 1
ATOM 641 C C . VAL A 1 78 ? 1.023 4.425 5.980 1.00 88.62 78 VAL A C 1
ATOM 643 O O . VAL A 1 78 ? 1.101 4.390 7.206 1.00 88.62 78 VAL A O 1
ATOM 646 N N . CYS A 1 79 ? 1.175 3.326 5.233 1.00 91.88 79 CYS A N 1
ATOM 647 C CA . CYS A 1 79 ? 1.403 2.008 5.834 1.00 91.88 79 CYS A CA 1
ATOM 648 C C . CYS A 1 79 ? 2.807 1.894 6.438 1.00 91.88 79 CYS A C 1
ATOM 650 O O . CYS A 1 79 ? 2.962 1.340 7.526 1.00 91.88 79 CYS A O 1
ATOM 652 N N . ALA A 1 80 ? 3.816 2.427 5.747 1.00 90.75 80 ALA A N 1
ATOM 653 C CA . ALA A 1 80 ? 5.194 2.440 6.211 1.00 90.75 80 ALA A CA 1
ATOM 654 C C . ALA A 1 80 ? 5.344 3.273 7.487 1.00 90.75 80 ALA A C 1
ATOM 656 O O . ALA A 1 80 ? 5.957 2.801 8.440 1.00 90.75 80 ALA A O 1
ATOM 657 N N . ASN A 1 81 ? 4.724 4.456 7.552 1.00 91.69 81 ASN A N 1
ATOM 658 C CA . ASN A 1 81 ? 4.777 5.296 8.746 1.00 91.69 81 ASN A CA 1
ATOM 659 C C . ASN A 1 81 ? 4.162 4.602 9.969 1.00 91.69 81 ASN A C 1
ATOM 661 O O . ASN A 1 81 ? 4.732 4.648 11.055 1.00 91.69 81 ASN A O 1
ATOM 665 N N . LEU A 1 82 ? 3.036 3.906 9.788 1.00 90.25 82 LEU A N 1
ATOM 666 C CA . LEU A 1 82 ? 2.405 3.100 10.838 1.00 90.25 82 LEU A CA 1
ATOM 667 C C . LEU A 1 82 ? 3.342 2.000 11.352 1.00 90.25 82 LEU A C 1
ATOM 669 O O . LEU A 1 82 ? 3.463 1.805 12.561 1.00 90.25 82 LEU A O 1
ATOM 673 N N . PHE A 1 83 ? 4.021 1.303 10.438 1.00 88.75 83 PHE A N 1
ATOM 674 C CA . PHE A 1 83 ? 4.995 0.273 10.788 1.00 88.75 83 PHE A CA 1
ATOM 675 C C . PHE A 1 83 ? 6.179 0.858 11.571 1.00 88.75 83 PHE A C 1
ATOM 677 O O . PHE A 1 83 ? 6.465 0.393 12.672 1.00 88.75 83 PHE A O 1
ATOM 684 N N . ILE A 1 84 ? 6.808 1.916 11.047 1.00 88.62 84 ILE A N 1
ATOM 685 C CA . ILE A 1 84 ? 7.969 2.573 11.667 1.00 88.62 84 ILE A CA 1
ATOM 686 C C . ILE A 1 84 ? 7.604 3.120 13.049 1.00 88.62 84 ILE A C 1
ATOM 688 O O . ILE A 1 84 ? 8.313 2.864 14.020 1.00 88.62 84 ILE A O 1
ATOM 692 N N . SER A 1 85 ? 6.471 3.816 13.155 1.00 91.00 85 SER A N 1
ATOM 693 C CA . SER A 1 85 ? 6.000 4.393 14.418 1.00 91.00 85 SER A CA 1
ATOM 694 C C . SER A 1 85 ? 5.756 3.313 15.469 1.00 91.00 85 SER A C 1
ATOM 696 O O . SER A 1 85 ? 6.173 3.457 16.616 1.00 91.00 85 SER A O 1
ATOM 698 N N . ARG A 1 86 ? 5.135 2.189 15.085 1.00 91.56 86 ARG A N 1
ATOM 699 C CA . ARG A 1 86 ? 4.906 1.064 15.998 1.00 91.56 86 ARG A CA 1
ATOM 700 C C . ARG A 1 86 ? 6.218 0.460 16.495 1.00 91.56 86 ARG A C 1
ATOM 702 O O . ARG A 1 86 ? 6.348 0.212 17.691 1.00 91.56 86 ARG A O 1
ATOM 709 N N . SER A 1 87 ? 7.183 0.251 15.602 1.00 86.69 87 SER A N 1
ATOM 710 C CA . SER A 1 87 ? 8.509 -0.247 15.979 1.00 86.69 87 SER A CA 1
ATOM 711 C C . SER A 1 87 ? 9.245 0.721 16.909 1.00 86.69 87 SER A C 1
ATOM 713 O O . SER A 1 87 ? 9.845 0.286 17.890 1.00 86.69 87 SER A O 1
ATOM 715 N N . ALA A 1 88 ? 9.155 2.031 16.660 1.00 92.81 88 ALA A N 1
ATOM 716 C CA . ALA A 1 88 ? 9.769 3.042 17.517 1.00 92.81 88 ALA A CA 1
ATOM 717 C C . ALA A 1 88 ? 9.164 3.035 18.932 1.00 92.81 88 ALA A C 1
ATOM 719 O O . ALA A 1 88 ? 9.902 3.032 19.915 1.00 92.81 88 ALA A O 1
ATOM 720 N N . LEU A 1 89 ? 7.833 2.948 19.044 1.00 93.81 89 LEU A N 1
ATOM 721 C CA . LEU A 1 89 ? 7.139 2.852 20.334 1.00 93.81 89 LEU A CA 1
ATOM 722 C C . LEU A 1 89 ? 7.548 1.604 21.125 1.00 93.81 89 LEU A C 1
ATOM 724 O O . LEU A 1 89 ? 7.785 1.696 22.327 1.00 93.81 89 LEU A O 1
ATOM 728 N N . GLN A 1 90 ? 7.679 0.455 20.458 1.00 93.12 90 GLN A N 1
ATOM 729 C CA . GLN A 1 90 ? 8.154 -0.773 21.103 1.00 93.12 90 GLN A CA 1
ATOM 730 C C . GLN A 1 90 ? 9.576 -0.611 21.653 1.00 93.12 90 GLN A C 1
ATOM 732 O O . GLN A 1 90 ? 9.841 -1.011 22.785 1.00 93.12 90 GLN A O 1
ATOM 737 N N . MET A 1 91 ? 10.482 0.016 20.896 1.00 91.69 91 MET A N 1
ATOM 738 C CA . MET A 1 91 ? 11.835 0.286 21.392 1.00 91.69 91 MET A CA 1
ATOM 739 C C . MET A 1 91 ? 11.829 1.231 22.592 1.00 91.69 91 MET A C 1
ATOM 741 O O . MET A 1 91 ? 12.521 0.961 23.571 1.00 91.69 91 MET A O 1
ATOM 745 N N . ILE A 1 92 ? 11.027 2.298 22.551 1.00 92.81 92 ILE A N 1
ATOM 746 C CA . ILE A 1 92 ? 10.889 3.227 23.679 1.00 92.81 92 ILE A CA 1
ATOM 747 C C . ILE A 1 92 ? 10.431 2.472 24.930 1.00 92.81 92 ILE A C 1
ATOM 749 O O . ILE A 1 92 ? 11.065 2.604 25.968 1.00 92.81 92 ILE A O 1
ATOM 753 N N . GLN A 1 93 ? 9.409 1.618 24.833 1.00 92.75 93 GLN A N 1
ATOM 754 C CA . GLN A 1 93 ? 8.926 0.824 25.971 1.00 92.75 93 GLN A CA 1
ATOM 755 C C . GLN A 1 93 ? 10.021 -0.058 26.585 1.00 92.75 93 GLN A C 1
ATOM 757 O O . GLN A 1 93 ? 10.172 -0.097 27.808 1.00 92.75 93 GLN A O 1
ATOM 762 N N . VAL A 1 94 ? 10.813 -0.733 25.746 1.00 90.81 94 VAL A N 1
ATOM 763 C CA . VAL A 1 94 ? 11.940 -1.560 26.203 1.00 90.81 94 VAL A CA 1
ATOM 764 C C . VAL A 1 94 ? 13.002 -0.704 26.894 1.00 90.81 94 VAL A C 1
ATOM 766 O O . VAL A 1 94 ? 13.439 -1.039 27.995 1.00 90.81 94 VAL A O 1
ATOM 769 N N . LEU A 1 95 ? 13.394 0.419 26.289 1.00 90.44 95 LEU A N 1
ATOM 770 C CA . LEU A 1 95 ? 14.389 1.330 26.860 1.00 90.44 95 LEU A CA 1
ATOM 771 C C . LEU A 1 95 ? 13.921 1.92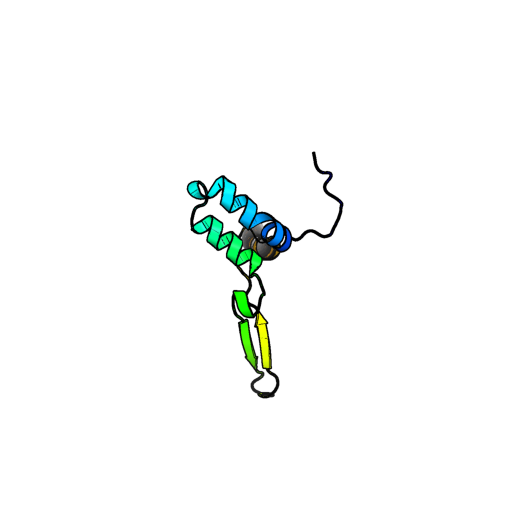0 28.192 1.00 90.44 95 LEU A C 1
ATOM 773 O O . LEU A 1 95 ? 14.691 1.954 29.150 1.00 90.44 95 LEU A O 1
ATOM 777 N N . THR A 1 96 ? 12.655 2.322 28.279 1.00 90.75 96 THR A N 1
ATOM 778 C CA . THR A 1 96 ? 12.028 2.813 29.505 1.00 90.75 96 THR A CA 1
ATOM 779 C C . THR A 1 96 ? 12.058 1.745 30.600 1.00 90.75 96 THR A C 1
ATOM 781 O O . THR A 1 96 ? 12.493 2.029 31.716 1.00 90.75 96 THR A O 1
ATOM 784 N N . ALA A 1 97 ? 11.691 0.498 30.292 1.00 90.06 97 ALA A N 1
ATOM 785 C CA . ALA A 1 97 ? 11.753 -0.603 31.253 1.00 90.06 97 ALA A CA 1
ATOM 786 C C . ALA A 1 97 ? 13.188 -0.875 31.743 1.00 90.06 97 ALA A C 1
ATOM 788 O O . ALA A 1 97 ? 13.410 -1.061 32.941 1.00 90.06 97 ALA A O 1
ATOM 789 N N . LEU A 1 98 ? 14.177 -0.858 30.843 1.00 86.62 98 LEU A N 1
ATOM 790 C CA . LEU A 1 98 ? 15.588 -1.033 31.200 1.00 86.62 98 LEU A CA 1
ATOM 791 C C . LEU A 1 98 ? 16.118 0.123 32.056 1.00 86.62 98 LEU A C 1
ATOM 793 O O . LEU A 1 98 ? 16.838 -0.116 33.028 1.00 86.62 98 LEU A O 1
ATOM 797 N N . TYR A 1 99 ? 15.741 1.360 31.731 1.00 85.94 99 TYR A N 1
ATOM 798 C CA . TYR A 1 99 ? 16.092 2.548 32.504 1.00 85.94 99 TYR A CA 1
ATOM 799 C C . TYR A 1 99 ? 15.539 2.467 33.933 1.00 85.94 99 TYR A C 1
ATOM 801 O O . TYR A 1 99 ? 16.306 2.573 34.893 1.00 85.94 99 TYR A O 1
ATOM 809 N N . TYR A 1 100 ? 14.243 2.175 34.091 1.00 79.56 100 TYR A N 1
ATOM 810 C CA . TYR A 1 100 ? 13.635 2.007 35.414 1.00 79.56 100 TYR A CA 1
ATOM 811 C C . TYR A 1 100 ? 14.215 0.812 36.178 1.00 79.56 100 TYR A C 1
ATOM 813 O O . TYR A 1 100 ? 14.473 0.927 37.376 1.00 79.56 100 TYR A O 1
ATOM 821 N N . ARG A 1 101 ? 14.512 -0.310 35.506 1.00 71.25 101 ARG A N 1
ATOM 822 C CA . ARG A 1 101 ? 15.199 -1.453 36.131 1.00 71.25 101 ARG A CA 1
ATOM 823 C C . ARG A 1 101 ? 16.576 -1.056 36.664 1.00 71.25 101 ARG A C 1
ATOM 825 O O . ARG A 1 101 ? 16.914 -1.422 37.786 1.00 71.25 101 ARG A O 1
ATOM 832 N N . LYS A 1 102 ? 17.360 -0.289 35.900 1.00 70.69 102 LYS A N 1
ATOM 833 C CA . LYS A 1 102 ? 18.683 0.192 36.329 1.00 70.69 102 LYS A CA 1
ATOM 834 C C . LYS A 1 102 ? 18.583 1.122 37.542 1.00 70.69 102 LYS A C 1
ATOM 836 O O . LYS A 1 102 ? 19.365 0.964 38.475 1.00 70.69 102 LYS A O 1
ATOM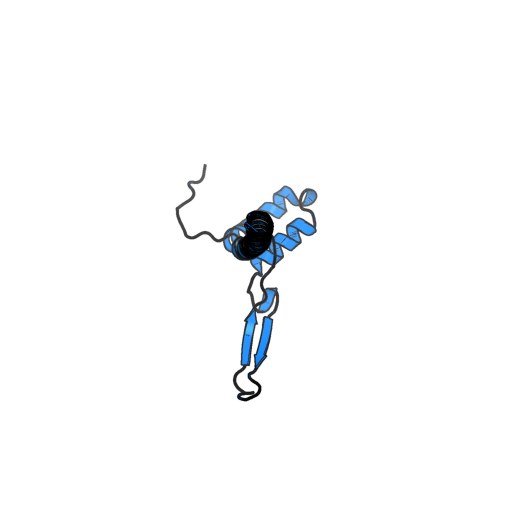 841 N N . ILE A 1 103 ? 17.609 2.036 37.561 1.00 67.94 103 ILE A N 1
ATOM 842 C CA . ILE A 1 103 ? 17.360 2.914 38.715 1.00 67.94 103 ILE A CA 1
ATOM 843 C C . ILE A 1 103 ? 16.960 2.105 39.945 1.00 67.94 103 ILE A C 1
ATOM 845 O O . ILE A 1 103 ? 17.539 2.320 41.002 1.00 67.94 103 ILE A O 1
ATOM 849 N N . MET A 1 104 ? 16.022 1.162 39.827 1.00 59.22 104 MET A N 1
ATOM 850 C CA . MET A 1 104 ? 15.582 0.351 40.969 1.00 59.22 104 MET A CA 1
ATOM 851 C C . MET A 1 104 ? 16.713 -0.504 41.547 1.00 59.22 104 MET A C 1
ATOM 853 O O . MET A 1 104 ? 16.835 -0.608 42.766 1.00 59.22 104 MET A O 1
ATOM 857 N N . VAL A 1 105 ? 17.577 -1.075 40.700 1.00 59.75 105 VAL A N 1
ATOM 858 C CA . VAL A 1 105 ? 18.769 -1.808 41.160 1.00 59.75 105 VAL A CA 1
ATOM 859 C C . VAL A 1 105 ? 19.752 -0.866 41.863 1.00 59.75 105 VAL A C 1
ATOM 861 O O . VAL A 1 105 ? 20.268 -1.207 42.924 1.00 59.75 105 VAL A O 1
ATOM 864 N N . HIS A 1 106 ? 19.967 0.339 41.326 1.00 58.78 106 HIS A N 1
ATOM 865 C CA . HIS A 1 106 ? 20.825 1.345 41.954 1.00 58.78 106 HIS A CA 1
ATOM 866 C C . HIS A 1 106 ? 20.268 1.827 43.308 1.00 58.78 106 HIS A C 1
ATOM 868 O O . HIS A 1 106 ? 21.004 1.886 44.287 1.00 58.78 106 HIS A O 1
ATOM 874 N N . TRP A 1 107 ? 18.959 2.078 43.399 1.00 53.09 107 TRP A N 1
ATOM 875 C CA . TRP A 1 107 ? 18.267 2.453 44.638 1.00 53.09 107 TRP A CA 1
ATOM 876 C C . TRP A 1 107 ? 18.274 1.336 45.689 1.00 53.09 107 TRP A C 1
ATOM 878 O O . TRP A 1 107 ? 18.425 1.609 46.876 1.00 53.09 107 TRP A O 1
ATOM 888 N N . SER A 1 108 ? 18.164 0.075 45.267 1.00 58.38 108 SER A N 1
ATOM 889 C CA . SER A 1 108 ? 18.221 -1.080 46.177 1.00 58.38 108 SER A CA 1
ATOM 890 C C . SER A 1 108 ? 19.614 -1.276 46.788 1.00 58.38 108 SER A C 1
ATOM 892 O O . SER A 1 108 ? 19.719 -1.755 47.913 1.00 58.38 108 SER A O 1
ATOM 894 N N . GLY A 1 109 ? 20.677 -0.883 46.076 1.00 57.94 109 GLY A N 1
ATOM 895 C CA . GLY A 1 109 ? 22.057 -0.908 46.577 1.00 57.94 109 GLY A CA 1
ATOM 896 C C . GLY A 1 109 ? 22.470 0.325 47.392 1.00 57.94 109 GLY A C 1
ATOM 897 O O . GLY A 1 109 ? 23.458 0.263 48.114 1.00 57.94 109 GLY A O 1
ATOM 898 N N . ALA A 1 110 ? 21.723 1.429 47.296 1.00 59.38 110 ALA A N 1
ATOM 899 C CA . ALA A 1 110 ? 22.009 2.689 47.986 1.00 59.38 110 ALA A CA 1
ATOM 900 C C . ALA A 1 110 ? 21.266 2.848 49.327 1.00 59.38 110 ALA A C 1
ATOM 902 O O . ALA A 1 110 ? 21.364 3.899 49.958 1.00 59.38 110 ALA A O 1
ATOM 903 N N . LYS A 1 111 ? 20.509 1.836 49.770 1.00 47.53 111 LYS A N 1
ATOM 904 C CA . LYS A 1 111 ? 19.782 1.884 51.044 1.00 47.53 111 LYS A CA 1
ATOM 905 C C . LYS A 1 111 ? 20.783 1.736 52.208 1.00 47.53 111 LYS A C 1
ATOM 907 O O . LYS A 1 111 ? 21.415 0.681 52.298 1.00 47.53 111 LYS A O 1
ATOM 912 N N . PRO A 1 112 ? 20.964 2.747 53.080 1.00 60.62 112 PRO A N 1
ATOM 913 C CA . PRO A 1 112 ? 21.790 2.578 54.271 1.00 60.62 112 PRO A CA 1
ATOM 914 C C . PRO A 1 112 ? 21.124 1.556 55.206 1.00 60.62 112 PRO A C 1
ATOM 916 O O . PRO A 1 112 ? 19.893 1.506 55.279 1.00 60.62 112 PRO A O 1
ATOM 919 N N . ARG A 1 113 ? 21.942 0.703 55.841 1.00 56.84 113 ARG A N 1
ATOM 920 C CA . ARG A 1 113 ? 21.495 -0.248 56.873 1.00 56.84 113 ARG A CA 1
ATOM 921 C C . ARG A 1 113 ? 20.989 0.483 58.105 1.00 56.84 113 ARG A C 1
ATOM 923 O O . ARG A 1 113 ? 21.616 1.507 58.454 1.00 56.84 113 ARG A O 1
#

Secondary structure (DSSP, 8-state):
----------HHHHHHHHHHHHHHHHTTT--HHHHHHHHHHHTTT-TTTT-EEEEEETTEEEEEEEEEPP---TTSHHHHHHHHHHHHHHHHHHHHHHHHHHHHHHHHHS---